Protein AF-A0A6C0D031-F1 (afdb_monomer_lite)

Structure (mmCIF, N/CA/C/O backbone):
data_AF-A0A6C0D031-F1
#
_entry.id   AF-A0A6C0D031-F1
#
loop_
_atom_site.group_PDB
_atom_site.id
_atom_site.type_symbol
_atom_site.label_atom_id
_atom_site.label_alt_id
_atom_site.label_comp_id
_atom_site.label_asym_id
_atom_site.label_entity_id
_atom_site.label_seq_id
_atom_site.pdbx_PDB_ins_code
_atom_site.Cartn_x
_atom_site.Cartn_y
_atom_site.Cartn_z
_atom_site.occupancy
_atom_site.B_iso_or_equiv
_atom_site.auth_seq_id
_atom_site.auth_comp_id
_atom_site.auth_asym_id
_atom_site.auth_atom_id
_atom_site.pdbx_PDB_model_num
ATOM 1 N N . MET A 1 1 ? -42.570 -17.212 30.381 1.00 40.91 1 MET A N 1
ATOM 2 C CA . MET A 1 1 ? -41.467 -17.961 31.021 1.00 40.91 1 MET A CA 1
ATOM 3 C C . MET A 1 1 ? -40.164 -17.331 30.561 1.00 40.91 1 MET A C 1
ATOM 5 O O . MET A 1 1 ? -39.902 -17.350 29.367 1.00 40.91 1 MET A O 1
ATOM 9 N N . SER A 1 2 ? -39.427 -16.657 31.448 1.00 45.75 2 SER A N 1
ATOM 10 C CA . SER A 1 2 ? -38.177 -15.977 31.087 1.00 45.75 2 SER A CA 1
ATOM 11 C C . SER A 1 2 ? -37.039 -16.994 30.995 1.00 45.75 2 SER A C 1
ATOM 13 O O . SER A 1 2 ? -36.609 -17.528 32.018 1.00 45.75 2 SER A O 1
ATOM 15 N N . ASN A 1 3 ? -36.547 -17.251 29.783 1.00 45.47 3 ASN A N 1
ATOM 16 C CA . ASN A 1 3 ? -35.281 -17.946 29.569 1.00 45.47 3 ASN A CA 1
ATOM 17 C C . ASN A 1 3 ? -34.140 -17.023 30.014 1.00 45.47 3 ASN A C 1
ATOM 19 O O . ASN A 1 3 ? -33.612 -16.251 29.218 1.00 45.47 3 ASN A O 1
ATOM 23 N N . ASN A 1 4 ? -33.780 -17.078 31.296 1.00 53.47 4 ASN A N 1
ATOM 24 C CA . ASN A 1 4 ? -32.525 -16.501 31.764 1.00 53.47 4 ASN A CA 1
ATOM 25 C C . ASN A 1 4 ? -31.406 -17.425 31.278 1.00 53.47 4 ASN A C 1
ATOM 27 O O . ASN A 1 4 ? -31.150 -18.464 31.883 1.00 53.47 4 ASN A O 1
ATOM 31 N N . ASN A 1 5 ? -30.799 -17.069 30.145 1.00 73.00 5 ASN A N 1
ATOM 32 C CA . ASN A 1 5 ? -29.628 -17.752 29.609 1.00 73.00 5 ASN A CA 1
ATOM 33 C C . ASN A 1 5 ? -28.512 -17.747 30.675 1.00 73.00 5 ASN A C 1
ATOM 35 O O . ASN A 1 5 ? -28.429 -16.817 31.482 1.00 73.00 5 ASN A O 1
ATOM 39 N N . LEU A 1 6 ? -27.657 -18.772 30.693 1.00 64.81 6 LEU A N 1
ATOM 40 C CA . LEU A 1 6 ? -26.550 -18.907 31.655 1.00 64.81 6 LEU A CA 1
ATOM 41 C C . LEU A 1 6 ? -25.680 -17.634 31.693 1.00 64.81 6 LEU A C 1
ATOM 43 O O . LEU A 1 6 ? -25.237 -17.184 32.746 1.00 64.81 6 LEU A O 1
ATOM 47 N N . GLU A 1 7 ? -25.532 -17.015 30.526 1.00 63.91 7 GLU A N 1
ATOM 48 C CA . GLU A 1 7 ? -24.899 -15.720 30.291 1.00 63.91 7 GLU A CA 1
ATOM 49 C C . GLU A 1 7 ? -25.546 -14.585 31.102 1.00 63.91 7 GLU A C 1
ATOM 51 O O . GLU A 1 7 ? -24.865 -13.836 31.795 1.00 63.91 7 GLU A O 1
ATOM 56 N N . THR A 1 8 ? -26.880 -14.499 31.093 1.00 70.44 8 THR A N 1
ATOM 57 C CA . THR A 1 8 ? -27.655 -13.489 31.826 1.00 70.44 8 THR A CA 1
ATOM 58 C C . THR A 1 8 ? -27.499 -13.649 33.338 1.00 70.44 8 THR A C 1
ATOM 60 O O . THR A 1 8 ? -27.394 -12.656 34.053 1.00 70.44 8 THR A O 1
ATOM 63 N N . LEU A 1 9 ? -27.448 -14.889 33.831 1.00 72.00 9 LEU A N 1
ATOM 64 C CA . LEU A 1 9 ? -27.176 -15.202 35.240 1.00 72.00 9 LEU A CA 1
ATOM 65 C C . LEU A 1 9 ? -25.744 -14.826 35.643 1.00 72.00 9 LEU A C 1
ATOM 67 O O . LEU A 1 9 ? -25.538 -14.261 36.716 1.00 72.00 9 LEU A O 1
ATOM 71 N N . CYS A 1 10 ? -24.775 -15.078 34.764 1.00 63.62 10 CYS A N 1
ATOM 72 C CA . CYS A 1 10 ? -23.373 -14.741 34.986 1.00 63.62 10 CYS A CA 1
ATOM 73 C C . CYS A 1 10 ? -23.167 -13.220 35.065 1.00 63.62 10 CYS A C 1
ATOM 75 O O . CYS A 1 10 ? -22.605 -12.723 36.041 1.00 63.62 10 CYS A O 1
ATOM 77 N N . TYR A 1 11 ? -23.721 -12.463 34.109 1.00 65.06 11 TYR A N 1
ATOM 78 C CA . TYR A 1 11 ? -23.676 -10.997 34.132 1.00 65.06 11 TYR A CA 1
ATOM 79 C C . TYR A 1 11 ? -24.348 -10.407 35.370 1.00 65.06 11 TYR A C 1
ATOM 81 O O . TYR A 1 11 ? -23.840 -9.448 35.9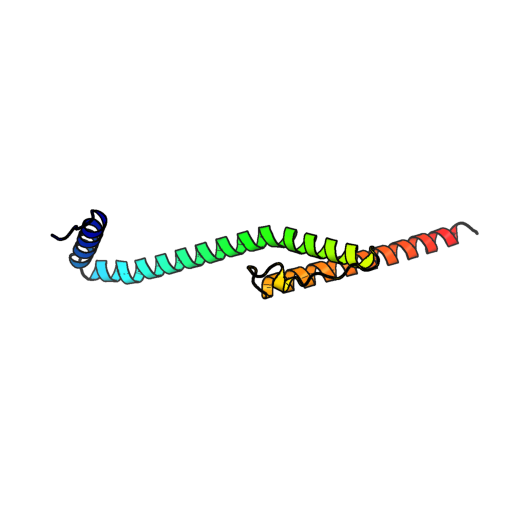50 1.00 65.06 11 TYR A O 1
ATOM 89 N N . LYS A 1 12 ? -25.469 -10.993 35.802 1.00 71.69 12 LYS A N 1
ATOM 90 C CA . LYS A 1 12 ? -26.197 -10.527 36.982 1.00 71.69 12 LYS A CA 1
ATOM 91 C C . LYS A 1 12 ? -25.399 -10.748 38.268 1.00 71.69 12 LYS A C 1
ATOM 93 O O . LYS A 1 12 ? -25.316 -9.830 39.075 1.00 71.69 12 LYS A O 1
ATOM 98 N N . ASN A 1 13 ? -24.756 -11.907 38.419 1.00 73.06 13 ASN A N 1
ATOM 99 C CA . ASN A 1 13 ? -23.891 -12.188 39.567 1.00 73.06 13 ASN A CA 1
ATOM 100 C C . ASN A 1 13 ? -22.661 -11.274 39.599 1.00 73.06 13 ASN A C 1
ATOM 102 O O . ASN A 1 13 ? -22.334 -10.745 40.654 1.00 73.06 13 ASN A O 1
ATOM 106 N N . ILE A 1 14 ? -22.015 -11.033 38.453 1.00 71.88 14 ILE A N 1
ATOM 107 C CA . ILE A 1 14 ? -20.851 -10.135 38.371 1.00 71.88 14 ILE A CA 1
ATOM 108 C C . ILE A 1 14 ? -21.243 -8.702 38.745 1.00 71.88 14 ILE A C 1
ATOM 110 O O . ILE A 1 14 ? -20.569 -8.074 39.558 1.00 71.88 14 ILE A O 1
ATOM 114 N N . ALA A 1 15 ? -22.348 -8.192 38.194 1.00 68.44 15 ALA A N 1
ATOM 115 C CA . ALA A 1 15 ? -22.844 -6.857 38.522 1.00 68.44 15 ALA A CA 1
ATOM 116 C C . ALA A 1 15 ? -23.172 -6.726 40.016 1.00 68.44 15 ALA A C 1
ATOM 118 O O . ALA A 1 15 ? -22.828 -5.721 40.633 1.00 68.44 15 ALA A O 1
ATOM 119 N N . GLN A 1 16 ? -23.774 -7.765 40.596 1.00 76.25 16 GLN A N 1
ATOM 120 C CA . GLN A 1 16 ? -24.144 -7.791 42.004 1.00 76.25 16 GLN A CA 1
ATOM 121 C C . GLN A 1 16 ? -22.914 -7.828 42.928 1.00 76.25 16 GLN A C 1
ATOM 123 O O . GLN A 1 16 ? -22.833 -7.052 43.878 1.00 76.25 16 GLN A O 1
ATOM 128 N N . SER A 1 17 ? -21.900 -8.631 42.590 1.00 70.56 17 SER A N 1
ATOM 129 C CA . SER A 1 17 ? -20.622 -8.657 43.312 1.00 70.56 17 SER A CA 1
ATOM 130 C C . SER A 1 17 ? -19.859 -7.334 43.223 1.00 70.56 17 SER A C 1
ATOM 132 O O . SER A 1 17 ? -19.220 -6.941 44.194 1.00 70.56 17 SER A O 1
ATOM 134 N N . ILE A 1 18 ? -19.947 -6.620 42.095 1.00 69.44 1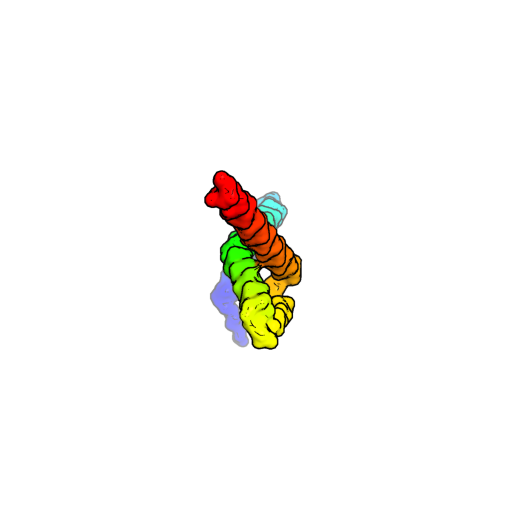8 ILE A N 1
ATOM 135 C CA . ILE A 1 18 ? -19.374 -5.274 41.972 1.00 69.44 18 ILE A CA 1
ATOM 136 C C . ILE A 1 18 ? -20.129 -4.305 42.881 1.00 69.44 18 ILE A C 1
ATOM 138 O O . ILE A 1 18 ? -19.480 -3.550 43.594 1.00 69.44 18 ILE A O 1
ATOM 142 N N . THR A 1 19 ? -21.469 -4.336 42.915 1.00 70.31 19 THR A N 1
ATOM 143 C CA . THR A 1 19 ? -22.278 -3.448 43.777 1.00 70.31 19 THR A CA 1
ATOM 144 C C . THR A 1 19 ? -22.092 -3.678 45.276 1.00 70.31 19 THR A C 1
ATOM 146 O O . THR A 1 19 ? -22.283 -2.751 46.054 1.00 70.31 19 THR A O 1
ATOM 149 N N . GLU A 1 20 ? -21.704 -4.889 45.674 1.00 78.44 20 GLU A N 1
ATOM 150 C CA . GLU A 1 20 ? -21.476 -5.274 47.073 1.00 78.44 20 GLU A CA 1
ATOM 151 C C . GLU A 1 20 ? -20.023 -5.038 47.539 1.00 78.44 20 GLU A C 1
ATOM 153 O O . GLU A 1 20 ? -19.713 -5.232 48.716 1.00 78.44 20 GLU A O 1
ATOM 158 N N . MET A 1 21 ? -19.118 -4.604 46.649 1.00 76.88 21 MET A N 1
ATOM 159 C CA . MET A 1 21 ? -17.750 -4.237 47.031 1.00 76.88 21 MET A CA 1
ATOM 160 C C . MET A 1 21 ? -17.711 -2.934 47.851 1.00 76.88 21 MET A C 1
ATOM 162 O O . MET A 1 21 ? -18.512 -2.031 47.612 1.00 76.88 21 MET A O 1
ATOM 166 N N . PRO A 1 22 ? -16.738 -2.788 48.775 1.00 78.19 22 PRO A N 1
ATOM 167 C CA . PRO A 1 22 ? -16.484 -1.523 49.464 1.00 78.19 22 PRO A CA 1
ATOM 168 C C . PRO A 1 22 ? -16.277 -0.370 48.468 1.00 78.19 22 PRO A C 1
ATOM 170 O O . PRO A 1 22 ? -15.531 -0.543 47.505 1.00 78.19 22 PRO A O 1
ATOM 173 N N . GLU A 1 23 ? -16.872 0.803 48.721 1.00 70.56 23 GLU A N 1
ATOM 174 C CA . GLU A 1 23 ? -16.869 1.966 47.802 1.00 70.56 23 GLU A CA 1
ATOM 175 C C . GLU A 1 23 ? -15.469 2.314 47.272 1.00 70.56 23 GLU A C 1
ATOM 177 O O . GLU A 1 23 ? -15.279 2.488 46.074 1.00 70.56 23 GLU A O 1
ATOM 182 N N . LEU A 1 24 ? -14.459 2.290 48.145 1.00 66.00 24 LEU A N 1
ATOM 183 C CA . LEU A 1 24 ? -13.054 2.553 47.805 1.00 66.00 24 LEU A CA 1
ATOM 184 C C . LEU A 1 24 ? -12.473 1.549 46.789 1.00 66.00 24 LEU A C 1
ATOM 186 O O . LEU A 1 24 ? -11.641 1.898 45.950 1.00 66.00 24 LEU A O 1
ATOM 190 N N . LEU A 1 25 ? -12.907 0.288 46.857 1.00 61.75 25 LEU A N 1
ATOM 191 C CA . LEU A 1 25 ? -12.516 -0.762 45.916 1.00 61.75 25 LEU A CA 1
ATOM 192 C C . LEU A 1 25 ? -13.326 -0.701 44.616 1.00 61.75 25 LEU A C 1
ATOM 194 O O . LEU A 1 25 ? -12.805 -1.037 43.558 1.00 61.75 25 LEU A O 1
ATOM 198 N N . GLN A 1 26 ? -14.574 -0.244 44.680 1.00 62.03 26 GLN A N 1
ATOM 199 C CA . GLN A 1 26 ? -15.392 0.055 43.507 1.00 62.03 26 GLN A CA 1
ATOM 200 C C . GLN A 1 26 ? -14.788 1.206 42.697 1.00 62.03 26 GLN A C 1
ATOM 202 O O . GLN A 1 26 ? -14.535 1.045 41.504 1.00 62.03 26 GLN A O 1
ATOM 207 N N . GLU A 1 27 ? -14.495 2.335 43.348 1.00 60.72 27 GLU A N 1
ATOM 208 C CA . GLU A 1 27 ? -13.856 3.499 42.726 1.00 60.72 27 GLU A CA 1
ATOM 209 C C . GLU A 1 27 ? -12.503 3.131 42.126 1.00 60.72 27 GLU A C 1
ATOM 211 O O . GLU A 1 27 ? -12.244 3.445 40.971 1.00 60.72 27 GLU A O 1
ATOM 216 N N . THR A 1 28 ? -11.651 2.392 42.842 1.00 63.34 28 THR A N 1
ATOM 217 C CA . THR A 1 28 ? -10.364 1.958 42.271 1.00 63.34 28 THR A CA 1
ATOM 218 C C . THR A 1 28 ? -10.530 0.990 41.098 1.00 63.34 28 THR A C 1
ATOM 220 O O . THR A 1 28 ? -9.768 1.081 40.134 1.00 63.34 28 THR A O 1
ATOM 223 N N . LEU A 1 29 ? -11.535 0.110 41.109 1.00 67.38 29 LEU A N 1
ATOM 224 C CA . LEU A 1 29 ? -11.823 -0.795 39.992 1.00 67.38 29 LEU A CA 1
ATOM 225 C C . LEU A 1 29 ? -12.345 -0.043 38.756 1.00 67.38 29 LEU A C 1
ATOM 227 O O . LEU A 1 29 ? -11.940 -0.353 37.634 1.00 67.38 29 LEU A O 1
ATOM 231 N N . PHE A 1 30 ? -13.185 0.975 38.946 1.00 67.69 30 PHE A N 1
ATOM 232 C CA . PHE A 1 30 ? -13.675 1.820 37.858 1.00 67.69 30 PHE A CA 1
ATOM 233 C C . PHE A 1 30 ? -12.603 2.789 37.352 1.00 67.69 30 PHE A C 1
ATOM 235 O O . PHE A 1 30 ? -12.336 2.812 36.153 1.00 67.69 30 PHE A O 1
ATOM 242 N N . ASP A 1 31 ? -11.931 3.524 38.231 1.00 66.44 31 ASP A N 1
ATOM 243 C CA . ASP A 1 31 ? -10.942 4.522 37.829 1.00 66.44 31 ASP A CA 1
ATOM 244 C C . ASP A 1 31 ? -9.666 3.869 37.312 1.00 66.44 31 ASP A C 1
ATOM 246 O O . ASP A 1 31 ? -9.247 4.134 36.191 1.00 66.44 31 ASP A O 1
ATOM 250 N N . HIS A 1 32 ? -9.044 2.962 38.063 1.00 63.47 32 HIS A N 1
ATOM 251 C CA . HIS A 1 32 ? -7.771 2.382 37.631 1.00 63.47 32 HIS A CA 1
ATOM 252 C C . HIS A 1 32 ? -7.983 1.231 36.650 1.00 63.47 32 HIS A C 1
ATOM 254 O O . HIS A 1 32 ? -7.239 1.117 35.674 1.00 63.47 32 HIS A O 1
ATOM 260 N N . GLY A 1 33 ? -9.013 0.408 36.859 1.00 66.12 33 GLY A N 1
ATOM 261 C CA . GLY A 1 33 ? -9.312 -0.727 35.989 1.00 66.12 33 GLY A CA 1
ATOM 262 C C . GLY A 1 33 ? -9.759 -0.295 34.596 1.00 66.12 33 GLY A C 1
ATOM 263 O O . GLY A 1 33 ? -9.152 -0.726 33.618 1.00 66.12 33 GLY A O 1
ATOM 264 N N . ILE A 1 34 ? -10.744 0.605 34.467 1.00 68.75 34 ILE A N 1
ATOM 265 C CA . ILE A 1 34 ? -11.213 1.040 33.137 1.00 68.75 34 ILE A CA 1
ATOM 266 C C . ILE A 1 34 ? -10.168 1.897 32.425 1.00 68.75 34 ILE A C 1
ATOM 268 O O . ILE A 1 34 ? -9.997 1.745 31.214 1.00 68.75 34 ILE A O 1
ATOM 272 N N . ILE A 1 35 ? -9.445 2.774 33.131 1.00 67.69 35 ILE A N 1
ATOM 273 C CA . ILE A 1 35 ? -8.384 3.577 32.504 1.00 67.69 35 ILE A CA 1
ATOM 274 C C . ILE A 1 35 ? -7.241 2.676 32.025 1.00 67.69 35 ILE A C 1
ATOM 276 O O . ILE A 1 35 ? -6.789 2.827 30.887 1.00 67.69 35 ILE A O 1
ATOM 280 N N . SER A 1 36 ? -6.806 1.712 32.843 1.00 67.38 36 SER A N 1
ATOM 281 C CA . SER A 1 36 ? -5.757 0.757 32.467 1.00 67.38 36 SER A CA 1
ATOM 282 C C . SER A 1 36 ? -6.192 -0.132 31.302 1.00 67.38 36 SER A C 1
ATOM 284 O O . SER A 1 36 ? -5.453 -0.268 30.329 1.00 67.38 36 SER A O 1
ATOM 286 N N . LEU A 1 37 ? -7.426 -0.646 31.326 1.00 67.62 37 LEU A N 1
ATOM 287 C CA . LEU A 1 37 ? -7.965 -1.478 30.250 1.00 67.62 37 LEU A CA 1
ATOM 288 C C . LEU A 1 37 ? -8.093 -0.692 28.940 1.00 67.62 37 LEU A C 1
ATOM 290 O O . LEU A 1 37 ? -7.651 -1.163 27.898 1.00 67.62 37 LEU A O 1
ATOM 294 N N . LYS A 1 38 ? -8.625 0.539 28.984 1.00 60.09 38 LYS A N 1
ATOM 295 C CA . LYS A 1 38 ? -8.689 1.427 27.810 1.00 60.09 38 LYS A CA 1
ATOM 296 C C . LYS A 1 38 ? -7.302 1.719 27.250 1.00 60.09 38 LYS A C 1
ATOM 298 O O . LYS A 1 38 ? -7.139 1.748 26.034 1.00 60.09 38 LYS A O 1
ATOM 303 N N . LYS A 1 39 ? -6.311 1.936 28.117 1.00 69.50 39 LYS A N 1
ATOM 304 C CA . LYS A 1 39 ? -4.928 2.194 27.706 1.00 69.50 39 LYS A CA 1
ATOM 305 C C . LYS A 1 39 ? -4.273 0.950 27.103 1.00 69.50 39 LYS A C 1
ATOM 307 O O . LYS A 1 39 ? -3.604 1.088 26.087 1.00 69.50 39 LYS A O 1
ATOM 312 N N . SER A 1 40 ? -4.500 -0.232 27.677 1.00 63.09 40 SER A N 1
ATOM 313 C CA . SER A 1 40 ? -4.009 -1.506 27.136 1.00 63.09 40 SER A CA 1
ATOM 314 C C . SER A 1 40 ? -4.633 -1.792 25.779 1.00 63.09 40 SER A C 1
ATOM 316 O O . SER A 1 40 ? -3.906 -1.933 24.812 1.00 63.09 40 SER A O 1
ATOM 318 N N . ILE A 1 41 ? -5.965 -1.741 25.671 1.00 62.09 41 ILE A N 1
ATOM 319 C CA . ILE A 1 41 ? -6.684 -1.956 24.407 1.00 62.09 41 ILE A CA 1
ATOM 320 C C . ILE A 1 41 ? -6.218 -0.957 23.346 1.00 62.09 41 ILE A C 1
ATOM 322 O O . ILE A 1 41 ? -5.980 -1.339 22.207 1.00 62.09 41 ILE A O 1
ATOM 326 N N . LYS A 1 42 ? -6.050 0.321 23.707 1.00 65.50 42 LYS A N 1
ATOM 327 C CA . LYS A 1 42 ? -5.541 1.336 22.781 1.00 65.50 42 LYS A CA 1
ATOM 328 C C . LYS A 1 42 ? -4.118 1.018 22.311 1.00 65.50 42 LYS A C 1
ATOM 330 O O . LYS A 1 42 ? -3.878 1.062 21.112 1.00 65.50 42 LYS A O 1
ATOM 335 N N . ASN A 1 43 ? -3.207 0.685 23.224 1.00 63.69 43 ASN A N 1
ATOM 336 C CA . ASN A 1 43 ? -1.832 0.324 22.876 1.00 63.69 43 ASN A CA 1
ATOM 337 C C . ASN A 1 43 ? -1.767 -0.962 22.044 1.00 63.69 43 ASN A C 1
ATOM 339 O O . ASN A 1 43 ? -0.984 -1.030 21.104 1.00 63.69 43 ASN A O 1
ATOM 343 N N . ASP A 1 44 ? -2.575 -1.967 22.373 1.00 59.12 44 ASP A N 1
ATOM 344 C CA . ASP A 1 44 ? -2.616 -3.242 21.661 1.00 59.12 44 ASP A CA 1
ATOM 345 C C . ASP A 1 44 ? -3.143 -3.037 20.240 1.00 59.12 44 ASP A C 1
ATOM 347 O O . ASP A 1 44 ? -2.502 -3.478 19.291 1.00 59.12 44 ASP A O 1
ATOM 351 N N . ILE A 1 45 ? -4.227 -2.268 20.074 1.00 60.88 45 ILE A N 1
ATOM 352 C CA . ILE A 1 45 ? -4.733 -1.871 18.754 1.00 60.88 45 ILE A CA 1
ATOM 353 C C . ILE A 1 45 ? -3.665 -1.083 17.995 1.00 60.88 45 ILE A C 1
ATOM 355 O O . ILE A 1 45 ? -3.376 -1.418 16.851 1.00 60.88 45 ILE A O 1
ATOM 359 N N . GLU A 1 46 ? -3.047 -0.064 18.596 1.00 63.16 46 GLU A N 1
ATOM 360 C CA . GLU A 1 46 ? -2.016 0.746 17.931 1.00 63.16 46 GLU A CA 1
ATOM 361 C C . GLU A 1 46 ? -0.821 -0.109 17.480 1.00 63.16 46 GLU A C 1
ATOM 363 O O . GLU A 1 46 ? -0.418 -0.021 16.321 1.00 63.16 46 GLU A O 1
ATOM 368 N N . ASN A 1 47 ? -0.307 -0.990 18.339 1.00 61.19 47 ASN A N 1
ATOM 369 C CA . ASN A 1 47 ? 0.814 -1.875 18.016 1.00 61.19 47 ASN A CA 1
ATOM 370 C C . ASN A 1 47 ? 0.453 -2.894 16.929 1.00 61.19 47 ASN A C 1
ATOM 372 O O . ASN A 1 47 ? 1.248 -3.141 16.021 1.00 61.19 47 ASN A O 1
ATOM 376 N N . GLN A 1 48 ? -0.748 -3.465 16.996 1.00 58.78 48 GLN A N 1
ATOM 377 C CA . GLN A 1 48 ? -1.231 -4.431 16.016 1.00 58.78 48 GLN A CA 1
ATOM 378 C C . GLN A 1 48 ? -1.433 -3.764 14.648 1.00 58.78 48 GLN A C 1
ATOM 380 O O . GLN A 1 48 ? -0.938 -4.267 13.643 1.00 58.78 48 GLN A O 1
ATOM 385 N N . THR A 1 49 ? -2.019 -2.562 14.624 1.00 62.50 49 THR A N 1
ATOM 386 C CA . THR A 1 49 ? -2.191 -1.774 13.393 1.00 62.50 49 THR A CA 1
ATOM 387 C C . THR A 1 49 ? -0.842 -1.379 12.787 1.00 62.50 49 THR A C 1
ATOM 389 O O . THR A 1 49 ? -0.671 -1.433 11.575 1.00 62.50 49 THR A O 1
ATOM 392 N N . VAL A 1 50 ? 0.141 -0.987 13.606 1.00 63.47 50 VAL A N 1
ATOM 393 C CA . VAL A 1 50 ? 1.484 -0.626 13.119 1.00 63.47 50 VAL A CA 1
ATOM 394 C C . VAL A 1 50 ? 2.181 -1.827 12.483 1.00 63.47 50 VAL A C 1
ATOM 396 O O . VAL A 1 50 ? 2.739 -1.679 11.398 1.00 63.47 50 VAL A O 1
ATOM 399 N N . ASN A 1 51 ? 2.115 -3.005 13.104 1.00 62.47 51 ASN A N 1
ATOM 400 C CA . ASN A 1 51 ? 2.722 -4.220 12.556 1.00 62.47 51 ASN A CA 1
ATOM 401 C C . ASN A 1 51 ? 2.050 -4.654 11.247 1.00 62.47 51 ASN A C 1
ATOM 403 O O . ASN A 1 51 ? 2.739 -4.928 10.269 1.00 62.47 51 ASN A O 1
ATOM 407 N N . GLU A 1 52 ? 0.718 -4.611 11.185 1.00 64.88 52 GLU A N 1
ATOM 408 C CA . GLU A 1 52 ? -0.028 -4.913 9.957 1.00 64.88 52 GLU A CA 1
ATOM 409 C C . GLU A 1 52 ? 0.323 -3.945 8.818 1.00 64.88 52 GLU A C 1
ATOM 411 O O . GLU A 1 52 ? 0.468 -4.359 7.668 1.00 64.88 52 GLU A O 1
ATOM 416 N N . ILE A 1 53 ? 0.526 -2.659 9.124 1.00 68.44 53 ILE A N 1
ATOM 417 C CA . ILE A 1 53 ? 1.001 -1.678 8.141 1.00 68.44 53 ILE A CA 1
ATOM 418 C C . ILE A 1 53 ? 2.426 -2.007 7.698 1.00 68.44 53 ILE A C 1
ATOM 420 O O . ILE A 1 53 ? 2.705 -1.959 6.502 1.00 68.44 53 I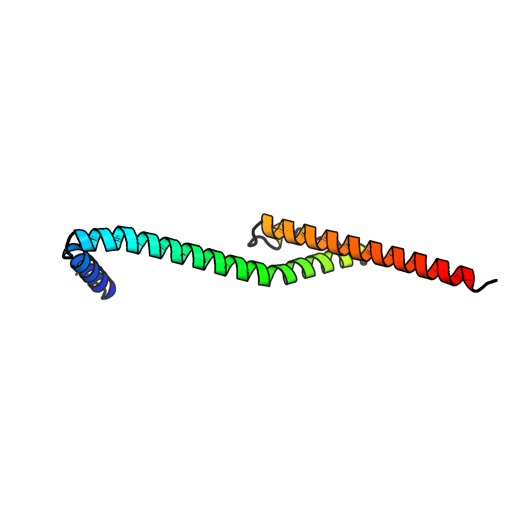LE A O 1
ATOM 424 N N . TYR A 1 54 ? 3.321 -2.338 8.629 1.00 70.50 54 TYR A N 1
ATOM 425 C CA . TYR A 1 54 ? 4.710 -2.682 8.323 1.00 70.50 54 TYR A CA 1
ATOM 426 C C . TYR A 1 54 ? 4.830 -3.899 7.407 1.00 70.50 54 TYR A C 1
ATOM 428 O O . TYR A 1 54 ? 5.658 -3.881 6.498 1.00 70.50 54 TYR A O 1
ATOM 436 N N . ASP A 1 55 ? 3.985 -4.907 7.600 1.00 77.00 55 ASP A N 1
AT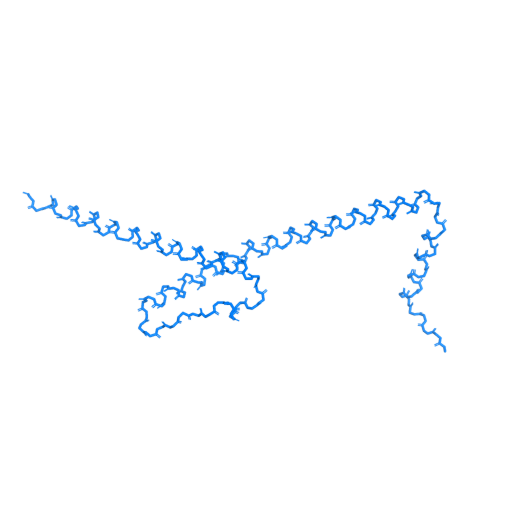OM 437 C CA . ASP A 1 55 ? 3.994 -6.119 6.782 1.00 77.00 55 ASP A CA 1
ATOM 438 C C . ASP A 1 55 ? 3.339 -5.897 5.412 1.00 77.00 55 ASP A C 1
ATOM 440 O O . ASP A 1 55 ? 3.787 -6.436 4.395 1.00 77.00 55 ASP A O 1
ATOM 444 N N . LEU A 1 56 ? 2.299 -5.062 5.351 1.00 78.94 56 LEU A N 1
ATOM 445 C CA . LEU A 1 56 ? 1.549 -4.815 4.121 1.00 78.94 56 LEU A CA 1
ATOM 446 C C . LEU A 1 56 ? 2.249 -3.817 3.186 1.00 78.94 56 LEU A C 1
ATOM 448 O O . LEU A 1 56 ? 2.116 -3.906 1.961 1.00 78.94 56 LEU A O 1
ATOM 452 N N . MET A 1 57 ? 3.023 -2.880 3.739 1.00 83.69 57 MET A N 1
ATOM 453 C CA . MET A 1 57 ? 3.621 -1.794 2.963 1.00 83.69 57 MET A CA 1
ATOM 454 C C . MET A 1 57 ? 4.638 -2.247 1.906 1.00 83.69 57 MET A C 1
ATOM 456 O O . MET A 1 57 ? 4.554 -1.754 0.780 1.00 83.69 57 MET A O 1
ATOM 460 N N . PRO A 1 58 ? 5.564 -3.188 2.182 1.00 87.88 58 PRO A N 1
ATOM 461 C CA . PRO A 1 58 ? 6.496 -3.688 1.174 1.00 87.88 58 PRO A CA 1
ATOM 462 C C . PRO A 1 58 ? 5.780 -4.313 -0.024 1.00 87.88 58 PRO A C 1
ATOM 464 O O . PRO A 1 58 ? 6.142 -4.039 -1.167 1.00 87.88 58 PRO A O 1
ATOM 467 N N . SER A 1 59 ? 4.729 -5.101 0.229 1.00 87.44 59 SER A N 1
ATOM 468 C CA . SER A 1 59 ? 3.928 -5.726 -0.828 1.00 87.44 59 SER A CA 1
ATOM 469 C C . SER A 1 59 ? 3.197 -4.677 -1.668 1.00 87.44 59 SER A C 1
ATOM 471 O O . SER A 1 59 ? 3.249 -4.715 -2.898 1.00 87.44 59 SER A O 1
ATOM 473 N N . LEU A 1 60 ? 2.580 -3.691 -1.009 1.00 89.31 60 LEU A N 1
ATOM 474 C CA . LEU A 1 60 ? 1.862 -2.607 -1.674 1.00 89.31 60 LEU A CA 1
ATOM 475 C C . LEU A 1 60 ? 2.793 -1.773 -2.567 1.00 89.31 60 LEU A C 1
ATOM 477 O O . LEU A 1 60 ? 2.471 -1.516 -3.726 1.00 89.31 60 LEU A O 1
ATOM 481 N N . VAL A 1 61 ? 3.963 -1.394 -2.047 1.00 91.81 61 VAL A N 1
ATOM 482 C CA . VAL A 1 61 ? 4.982 -0.645 -2.795 1.00 91.81 61 VAL A CA 1
ATOM 483 C C . VAL A 1 61 ? 5.479 -1.453 -3.992 1.00 91.81 61 VAL A C 1
ATOM 485 O O . VAL A 1 61 ? 5.561 -0.908 -5.090 1.00 91.81 61 VAL A O 1
ATOM 488 N N . PHE A 1 62 ? 5.766 -2.745 -3.817 1.00 91.69 62 PHE A N 1
ATOM 489 C CA . PHE A 1 62 ? 6.247 -3.602 -4.902 1.00 91.69 62 PHE A CA 1
ATOM 490 C C . PHE A 1 62 ? 5.230 -3.721 -6.045 1.00 91.69 62 PHE A C 1
ATOM 492 O O . PHE A 1 62 ? 5.588 -3.523 -7.204 1.00 91.69 62 PHE A O 1
ATOM 499 N N . ASN A 1 63 ? 3.953 -3.941 -5.722 1.00 91.19 63 ASN A N 1
ATOM 500 C CA . ASN A 1 63 ? 2.885 -4.022 -6.722 1.00 91.19 63 ASN A CA 1
ATOM 501 C C . ASN A 1 63 ? 2.735 -2.714 -7.517 1.00 91.19 63 ASN A C 1
ATOM 503 O O . ASN A 1 63 ? 2.458 -2.741 -8.716 1.00 91.19 63 ASN A O 1
ATOM 507 N N . ILE A 1 64 ? 2.905 -1.561 -6.859 1.00 93.56 64 ILE A N 1
ATOM 508 C CA . ILE A 1 64 ? 2.853 -0.252 -7.525 1.00 93.56 64 ILE A CA 1
ATOM 509 C C . ILE A 1 64 ? 4.086 -0.058 -8.418 1.00 93.56 64 ILE A C 1
ATOM 511 O O . ILE A 1 64 ? 3.946 0.391 -9.551 1.00 93.56 64 ILE A O 1
ATOM 515 N N . ILE A 1 65 ? 5.284 -0.431 -7.955 1.00 92.06 65 ILE A N 1
ATOM 516 C CA . ILE A 1 65 ? 6.517 -0.399 -8.764 1.00 92.06 65 ILE A CA 1
ATOM 517 C C . ILE A 1 65 ? 6.352 -1.235 -10.039 1.00 92.06 65 ILE A C 1
ATOM 519 O O . ILE A 1 65 ? 6.679 -0.762 -11.127 1.00 92.06 65 ILE A O 1
ATOM 523 N N . GLU A 1 66 ? 5.824 -2.453 -9.922 1.00 91.25 66 GLU A N 1
ATOM 524 C CA . GLU A 1 66 ? 5.586 -3.341 -11.063 1.00 91.25 66 GLU A CA 1
ATOM 525 C C . GLU A 1 66 ? 4.607 -2.726 -12.072 1.00 91.25 66 GLU A C 1
ATOM 527 O O . GLU A 1 66 ? 4.854 -2.757 -13.280 1.00 91.25 66 GLU A O 1
ATOM 532 N N . ASP A 1 67 ? 3.531 -2.103 -11.589 1.00 92.75 67 ASP A N 1
ATOM 533 C CA . ASP A 1 67 ? 2.554 -1.411 -12.432 1.00 92.75 67 ASP A CA 1
ATOM 534 C C . ASP A 1 67 ? 3.177 -0.203 -13.150 1.00 92.75 67 ASP A C 1
ATOM 536 O O . ASP A 1 67 ? 2.957 -0.014 -14.348 1.00 92.75 67 ASP A O 1
ATOM 540 N N . ILE A 1 68 ? 4.029 0.569 -12.460 1.00 89.06 68 ILE A N 1
ATOM 541 C CA . ILE A 1 68 ? 4.776 1.682 -13.063 1.00 89.06 68 ILE A CA 1
ATOM 542 C C . ILE A 1 68 ? 5.677 1.163 -14.187 1.00 89.06 68 ILE A C 1
ATOM 544 O O . ILE A 1 68 ? 5.576 1.646 -15.314 1.00 89.06 68 ILE A O 1
ATOM 548 N N . ILE A 1 69 ? 6.505 0.150 -13.921 1.00 88.19 69 ILE A N 1
ATOM 549 C CA . ILE A 1 69 ? 7.416 -0.426 -14.924 1.00 88.19 69 ILE A CA 1
ATOM 550 C C . ILE A 1 69 ? 6.631 -0.983 -16.113 1.00 88.19 69 ILE A C 1
ATOM 552 O O . ILE A 1 69 ? 7.000 -0.752 -17.266 1.00 88.19 69 ILE A O 1
ATOM 556 N N . THR A 1 70 ? 5.528 -1.683 -15.854 1.00 89.81 70 THR A N 1
ATOM 557 C CA . THR A 1 70 ? 4.662 -2.226 -16.907 1.00 89.81 70 THR A CA 1
ATOM 558 C C . THR A 1 70 ? 4.083 -1.105 -17.765 1.00 89.81 70 THR A C 1
ATOM 560 O O . THR A 1 70 ? 4.145 -1.186 -18.990 1.00 89.81 70 THR A O 1
ATOM 563 N N . SER A 1 71 ? 3.609 -0.016 -17.151 1.00 89.12 71 SER A N 1
ATOM 564 C CA . SER A 1 71 ? 3.093 1.151 -17.882 1.00 89.12 71 SER A CA 1
ATOM 565 C C . SER A 1 71 ? 4.146 1.840 -18.758 1.00 89.12 71 SER A C 1
ATOM 567 O O . SER A 1 71 ? 3.812 2.416 -19.789 1.00 89.12 71 SER A O 1
ATOM 569 N N . MET A 1 72 ? 5.423 1.748 -18.378 1.00 84.81 72 MET A N 1
ATOM 570 C CA . MET A 1 72 ? 6.541 2.315 -19.135 1.00 84.81 72 MET A CA 1
ATOM 571 C C . MET A 1 72 ? 7.044 1.401 -20.257 1.00 84.81 72 MET A C 1
ATOM 573 O O . MET A 1 72 ? 7.633 1.882 -21.223 1.00 84.81 72 MET A O 1
ATOM 577 N N . THR A 1 73 ? 6.869 0.086 -20.120 1.00 85.56 73 THR A N 1
ATOM 578 C CA . THR A 1 73 ? 7.468 -0.914 -21.020 1.00 85.56 73 THR A CA 1
ATOM 579 C C . THR A 1 73 ? 6.471 -1.528 -21.997 1.00 85.56 73 THR A C 1
ATOM 581 O O . THR A 1 73 ? 6.872 -1.987 -23.067 1.00 85.56 73 THR A O 1
ATOM 584 N N . VAL A 1 74 ? 5.178 -1.520 -21.668 1.00 88.75 74 VAL A N 1
ATOM 585 C CA . VAL A 1 74 ? 4.117 -2.124 -22.478 1.00 88.75 74 VAL A CA 1
ATOM 586 C C . VAL A 1 74 ? 3.285 -1.041 -23.159 1.00 88.75 74 VAL A C 1
ATOM 588 O O . VAL A 1 74 ? 2.634 -0.224 -22.511 1.00 88.75 74 VAL A O 1
ATOM 591 N N . ASN A 1 75 ? 3.252 -1.064 -24.493 1.00 83.88 75 ASN A N 1
ATOM 592 C CA . ASN A 1 75 ? 2.442 -0.129 -25.273 1.00 83.88 75 ASN A CA 1
ATOM 593 C C . ASN A 1 75 ? 0.949 -0.273 -24.948 1.00 83.88 75 ASN A C 1
ATOM 595 O O . ASN A 1 75 ? 0.375 -1.351 -25.087 1.00 83.88 75 ASN A O 1
ATOM 599 N N . GLY A 1 76 ? 0.317 0.842 -24.573 1.00 81.75 76 GLY A N 1
ATOM 600 C CA . GLY A 1 76 ? -1.116 0.905 -24.272 1.00 81.75 76 GLY A CA 1
ATOM 601 C C . GLY A 1 76 ? -1.498 0.466 -22.855 1.00 81.75 76 GLY A C 1
ATOM 602 O O . GLY A 1 76 ? -2.689 0.422 -22.550 1.00 81.75 76 GLY A O 1
ATOM 603 N N . ALA A 1 77 ? -0.531 0.163 -21.984 1.00 84.25 77 ALA A N 1
ATOM 604 C CA . ALA A 1 77 ? -0.811 -0.108 -20.579 1.00 84.25 77 ALA A CA 1
ATOM 605 C C . ALA A 1 77 ? -1.266 1.174 -19.857 1.00 84.25 77 ALA A C 1
ATOM 607 O O . ALA A 1 77 ? -0.592 2.203 -19.885 1.00 84.25 77 ALA A O 1
ATOM 608 N N . ILE A 1 78 ? -2.430 1.107 -19.208 1.00 85.12 78 ILE A N 1
ATOM 609 C CA . ILE A 1 78 ? -3.010 2.207 -18.431 1.00 85.12 78 ILE A CA 1
ATOM 610 C C . ILE A 1 78 ? -2.718 1.955 -16.951 1.00 85.12 78 ILE A C 1
ATOM 612 O O . ILE A 1 78 ? -2.922 0.843 -16.464 1.00 85.12 78 ILE A O 1
ATOM 616 N N . ARG A 1 79 ? -2.260 2.990 -16.235 1.00 84.38 79 ARG A N 1
ATOM 617 C CA . ARG A 1 79 ? -2.035 2.914 -14.783 1.00 84.38 79 ARG A CA 1
ATOM 618 C C . ARG A 1 79 ? -3.338 2.600 -14.055 1.00 84.38 79 ARG A C 1
ATOM 620 O O . ARG A 1 79 ? -4.386 3.168 -14.372 1.00 84.38 79 ARG A O 1
ATOM 627 N N . LYS A 1 80 ? -3.260 1.736 -13.047 1.00 88.88 80 LYS A N 1
ATOM 628 C CA . LYS A 1 80 ? -4.415 1.418 -12.201 1.00 88.88 80 LYS A CA 1
ATOM 629 C C . LYS A 1 80 ? -4.764 2.610 -11.313 1.00 88.88 80 LYS A C 1
ATOM 631 O O . LYS A 1 80 ? -3.886 3.319 -10.825 1.00 88.88 80 LYS A O 1
ATOM 636 N N . ASP A 1 81 ? -6.052 2.791 -11.047 1.00 90.31 81 ASP A N 1
ATOM 637 C CA . ASP A 1 81 ? -6.490 3.668 -9.967 1.00 90.31 81 ASP A CA 1
ATOM 638 C C . ASP A 1 81 ? -6.359 2.925 -8.631 1.00 90.31 81 ASP A C 1
ATOM 640 O O . ASP A 1 81 ? -7.196 2.111 -8.242 1.00 90.31 81 ASP A O 1
ATOM 644 N N . TYR A 1 82 ? -5.259 3.171 -7.923 1.00 89.56 82 TYR A N 1
ATOM 645 C CA . TYR A 1 82 ? -4.967 2.445 -6.691 1.00 89.56 82 TYR A CA 1
ATOM 646 C C . TYR A 1 82 ? -5.979 2.729 -5.575 1.00 89.56 82 TYR A C 1
ATOM 648 O O . TYR A 1 82 ? -6.167 1.873 -4.712 1.00 89.56 82 TYR A O 1
ATOM 656 N N . TYR A 1 83 ? -6.644 3.892 -5.579 1.00 89.00 83 TYR A N 1
ATOM 657 C CA . TYR A 1 83 ? -7.626 4.243 -4.547 1.00 89.00 83 TYR A CA 1
ATOM 658 C C . TYR A 1 83 ? -8.904 3.409 -4.663 1.00 89.00 83 TYR A C 1
ATOM 660 O O . TYR A 1 83 ? -9.549 3.141 -3.651 1.00 89.00 83 TYR A O 1
ATOM 668 N N . THR A 1 84 ? -9.246 2.958 -5.872 1.00 91.25 84 THR A N 1
ATOM 669 C CA . THR A 1 84 ? -10.367 2.037 -6.096 1.00 91.25 84 THR A CA 1
ATOM 670 C C . THR A 1 84 ? -9.962 0.577 -5.918 1.00 91.25 84 THR A C 1
ATOM 672 O O . THR A 1 84 ? -10.721 -0.189 -5.328 1.00 91.25 84 THR A O 1
ATOM 675 N N . VAL A 1 85 ? -8.756 0.187 -6.349 1.00 88.81 85 VAL A N 1
ATOM 676 C CA . VAL A 1 85 ? -8.246 -1.189 -6.173 1.00 88.81 85 VAL A CA 1
ATOM 677 C C . VAL A 1 85 ? -8.042 -1.536 -4.695 1.00 88.81 85 VAL A C 1
ATOM 679 O O . VAL A 1 85 ? -8.385 -2.635 -4.263 1.00 88.81 85 VAL A O 1
ATOM 682 N N . TYR A 1 86 ? -7.520 -0.597 -3.905 1.00 87.50 86 TYR A N 1
ATOM 683 C CA . TYR A 1 86 ? -7.227 -0.783 -2.484 1.00 87.50 86 TYR A CA 1
ATOM 684 C C . TYR A 1 86 ? -8.187 0.009 -1.586 1.00 87.50 86 TYR A C 1
ATOM 686 O O . TYR A 1 86 ? -7.759 0.705 -0.666 1.00 87.50 86 TYR A O 1
ATOM 694 N N . ALA A 1 87 ? -9.495 -0.121 -1.825 1.00 86.31 87 ALA A N 1
ATOM 695 C CA . ALA A 1 87 ? -10.535 0.636 -1.116 1.00 86.31 87 ALA A CA 1
ATOM 696 C C . ALA A 1 87 ? -10.540 0.439 0.417 1.00 86.31 87 ALA A C 1
ATOM 698 O O . ALA A 1 87 ? -10.979 1.318 1.155 1.00 86.31 87 ALA A O 1
ATOM 699 N N . ASN A 1 88 ? -10.034 -0.699 0.901 1.00 84.44 88 ASN A N 1
ATOM 700 C CA . ASN A 1 88 ? -9.981 -1.028 2.330 1.00 84.44 88 ASN A CA 1
ATOM 701 C C . ASN A 1 88 ? -8.747 -0.451 3.046 1.00 84.44 88 ASN A C 1
ATOM 703 O O . ASN A 1 88 ? -8.634 -0.570 4.264 1.00 84.44 88 ASN A O 1
ATOM 707 N N . ILE A 1 89 ? -7.805 0.150 2.312 1.00 82.88 89 ILE A N 1
ATOM 708 C CA . ILE A 1 89 ? -6.579 0.723 2.873 1.00 82.88 89 ILE A CA 1
ATOM 709 C C . ILE A 1 89 ? -6.779 2.221 3.098 1.00 82.88 89 ILE A C 1
ATOM 711 O O . ILE A 1 89 ? -7.351 2.929 2.271 1.00 82.88 89 ILE A O 1
ATOM 715 N N . SER A 1 90 ? -6.253 2.737 4.213 1.00 85.06 90 SER A N 1
ATOM 716 C CA . SER A 1 90 ? -6.267 4.176 4.481 1.00 85.06 90 SER A CA 1
ATOM 717 C C . SER A 1 90 ? -5.633 4.967 3.323 1.00 85.06 90 SER A C 1
ATOM 719 O O . SER A 1 90 ? -4.480 4.697 2.964 1.00 85.06 90 SER A O 1
ATOM 721 N N . PRO A 1 91 ? -6.296 6.020 2.801 1.00 85.19 91 PRO A N 1
ATOM 722 C CA . PRO A 1 91 ? -5.761 6.838 1.710 1.00 85.19 91 PRO A CA 1
ATOM 723 C C . PRO A 1 91 ? -4.382 7.443 1.999 1.00 85.19 91 PRO A C 1
ATOM 725 O O . PRO A 1 91 ? -3.610 7.703 1.077 1.00 85.19 91 PRO A O 1
ATOM 728 N N . ARG A 1 92 ? -4.047 7.669 3.279 1.00 84.12 92 ARG A N 1
ATOM 729 C CA . ARG A 1 92 ? -2.727 8.174 3.694 1.00 84.12 92 ARG A CA 1
ATOM 730 C C . ARG A 1 92 ? -1.626 7.132 3.518 1.00 84.12 92 ARG A C 1
ATOM 732 O O . ARG A 1 92 ? -0.551 7.476 3.036 1.00 84.12 92 ARG A O 1
ATOM 739 N N . ILE A 1 93 ? -1.903 5.884 3.890 1.00 85.88 93 ILE A N 1
ATOM 740 C CA . ILE A 1 93 ? -0.978 4.755 3.723 1.00 85.88 93 ILE A CA 1
ATOM 741 C C . ILE A 1 93 ? -0.771 4.522 2.232 1.00 85.88 93 ILE A C 1
ATOM 743 O O . ILE A 1 93 ? 0.359 4.514 1.756 1.00 85.88 93 ILE A O 1
ATOM 747 N N . LEU A 1 94 ? -1.863 4.465 1.473 1.00 88.75 94 LEU A N 1
ATOM 748 C CA . LEU A 1 94 ? -1.794 4.276 0.033 1.00 88.75 94 LEU A CA 1
ATOM 749 C C . LEU A 1 94 ? -0.996 5.389 -0.661 1.00 88.75 94 LEU A C 1
ATOM 751 O O . LEU A 1 94 ? -0.116 5.107 -1.468 1.00 88.75 94 LEU A O 1
ATOM 755 N N . ARG A 1 95 ? -1.220 6.656 -0.288 1.00 89.62 95 ARG A N 1
ATOM 756 C CA . ARG A 1 95 ? -0.427 7.787 -0.793 1.00 89.62 95 ARG A CA 1
ATOM 757 C C . ARG A 1 95 ? 1.059 7.654 -0.457 1.00 89.62 95 ARG A C 1
ATOM 759 O O . ARG A 1 95 ? 1.897 7.977 -1.292 1.00 89.62 95 ARG A O 1
ATOM 766 N N . CYS A 1 96 ? 1.387 7.201 0.752 1.00 88.75 96 CYS A N 1
ATOM 767 C CA . CYS A 1 96 ? 2.771 6.950 1.145 1.00 88.75 96 CYS A CA 1
ATOM 768 C C . CYS A 1 96 ? 3.405 5.879 0.247 1.00 88.75 96 CYS A C 1
ATOM 770 O O . CYS A 1 96 ? 4.461 6.125 -0.324 1.00 88.75 96 CYS A O 1
ATOM 772 N N . ALA A 1 97 ? 2.717 4.755 0.030 1.00 91.19 97 ALA A N 1
ATOM 773 C CA . ALA A 1 97 ? 3.204 3.680 -0.831 1.00 91.19 97 ALA A CA 1
ATOM 774 C C . ALA A 1 97 ? 3.420 4.128 -2.283 1.00 91.19 97 ALA A C 1
ATOM 776 O O . ALA A 1 97 ? 4.457 3.820 -2.866 1.00 91.19 97 ALA A O 1
ATOM 777 N N . ILE A 1 98 ? 2.480 4.901 -2.841 1.00 92.69 98 ILE A N 1
ATOM 778 C CA . ILE A 1 98 ? 2.601 5.482 -4.187 1.00 92.69 98 ILE A CA 1
ATOM 779 C C . ILE A 1 98 ? 3.845 6.370 -4.269 1.00 92.69 98 ILE A C 1
ATOM 781 O O . ILE A 1 98 ? 4.691 6.156 -5.132 1.00 92.69 98 ILE A O 1
ATOM 785 N N . ASN A 1 99 ? 4.000 7.313 -3.336 1.00 93.94 99 ASN A N 1
ATOM 786 C CA . ASN A 1 99 ? 5.156 8.209 -3.316 1.00 93.94 99 ASN A CA 1
ATOM 787 C C . ASN A 1 99 ? 6.476 7.431 -3.197 1.00 93.94 99 ASN A C 1
ATOM 789 O O . ASN A 1 99 ? 7.446 7.744 -3.884 1.00 93.94 99 ASN A O 1
ATOM 793 N N . THR A 1 100 ? 6.527 6.417 -2.329 1.00 92.31 100 THR A N 1
ATOM 794 C CA . THR A 1 100 ? 7.711 5.566 -2.163 1.00 92.31 100 THR A CA 1
ATOM 795 C C . THR A 1 100 ? 8.040 4.809 -3.448 1.00 92.31 100 THR A C 1
ATOM 797 O O . THR A 1 100 ? 9.208 4.763 -3.840 1.00 92.31 100 THR A O 1
ATOM 800 N N . ALA A 1 101 ? 7.040 4.245 -4.127 1.00 93.12 101 ALA A N 1
ATOM 801 C CA . ALA A 1 101 ? 7.225 3.554 -5.398 1.00 93.12 101 ALA A CA 1
ATOM 802 C C . ALA A 1 101 ? 7.754 4.497 -6.492 1.00 93.12 101 ALA A C 1
ATOM 804 O O . ALA A 1 101 ? 8.746 4.181 -7.148 1.00 93.12 101 ALA A O 1
ATOM 805 N N . GLU A 1 102 ? 7.151 5.678 -6.642 1.00 91.69 102 GLU A N 1
ATOM 806 C CA . GLU A 1 102 ? 7.560 6.677 -7.637 1.00 91.69 102 GLU A CA 1
ATOM 807 C C . GLU A 1 102 ? 8.994 7.175 -7.397 1.00 91.69 102 GLU A C 1
ATOM 809 O O . GLU A 1 102 ? 9.801 7.197 -8.328 1.00 91.69 102 GLU A O 1
ATOM 814 N N . LEU A 1 103 ? 9.355 7.486 -6.147 1.00 92.31 103 LEU A N 1
ATOM 815 C CA . LEU A 1 103 ? 10.729 7.856 -5.780 1.00 92.31 103 LEU A CA 1
ATOM 816 C C . LEU A 1 103 ? 11.726 6.723 -6.060 1.00 92.31 103 LEU A C 1
ATOM 818 O O . LEU A 1 103 ? 12.830 6.971 -6.544 1.00 92.31 103 LEU A O 1
ATOM 822 N N . THR A 1 104 ? 11.341 5.475 -5.787 1.00 90.31 104 THR A N 1
ATOM 823 C CA . THR A 1 104 ? 12.199 4.308 -6.041 1.00 90.31 104 THR A CA 1
ATOM 824 C C . THR A 1 104 ? 12.504 4.165 -7.531 1.00 90.31 104 THR A C 1
ATOM 826 O O . THR A 1 104 ? 13.662 3.964 -7.902 1.00 90.31 104 THR A O 1
ATOM 829 N N . ILE A 1 105 ? 11.494 4.326 -8.389 1.00 89.31 105 ILE A N 1
ATOM 830 C CA . ILE A 1 105 ? 11.665 4.303 -9.847 1.00 89.31 105 ILE A CA 1
ATOM 831 C C . ILE A 1 105 ? 12.571 5.444 -10.310 1.00 89.31 105 ILE A C 1
ATOM 833 O O . ILE A 1 105 ? 13.530 5.185 -11.032 1.00 89.31 105 ILE A O 1
ATOM 837 N N . GLN A 1 106 ? 12.351 6.672 -9.833 1.00 88.25 106 GLN A N 1
ATOM 838 C CA . GLN A 1 106 ? 13.209 7.813 -10.178 1.00 88.25 106 GLN A CA 1
ATOM 839 C C . GLN A 1 106 ? 14.681 7.559 -9.819 1.00 88.25 106 GLN A C 1
ATOM 841 O O . GLN A 1 106 ? 15.580 7.846 -10.611 1.00 88.25 106 GLN A O 1
ATOM 846 N N . CYS A 1 107 ? 14.952 6.973 -8.648 1.00 85.38 107 CYS A N 1
ATOM 847 C CA . CYS A 1 107 ? 16.311 6.598 -8.262 1.00 85.38 107 CYS A CA 1
ATOM 848 C C . CYS A 1 107 ? 16.912 5.520 -9.178 1.00 85.38 107 CYS A C 1
ATOM 850 O O . CYS A 1 107 ? 18.107 5.572 -9.482 1.00 85.38 107 CYS A O 1
ATOM 852 N N . LEU A 1 108 ? 16.113 4.539 -9.609 1.00 83.19 108 LEU A N 1
ATOM 853 C CA . LEU A 1 108 ? 16.555 3.488 -10.528 1.00 83.19 108 LEU A CA 1
ATOM 854 C C . LEU A 1 108 ? 16.864 4.043 -11.921 1.00 83.19 108 LEU A C 1
ATOM 856 O O . LEU A 1 108 ? 17.917 3.724 -12.477 1.00 83.19 108 LEU A O 1
ATOM 860 N N . GLU A 1 109 ? 16.003 4.906 -12.455 1.00 79.12 109 GLU A N 1
ATOM 861 C CA . GLU A 1 109 ? 16.231 5.597 -13.726 1.00 79.12 109 GLU A CA 1
ATOM 862 C C . GLU A 1 109 ? 17.499 6.444 -13.676 1.00 79.12 109 GLU A C 1
ATOM 864 O O . GLU A 1 109 ? 18.355 6.338 -14.555 1.00 79.12 109 GLU A O 1
ATOM 869 N N . HIS A 1 110 ? 17.665 7.235 -12.613 1.00 78.44 110 HIS A N 1
ATOM 870 C CA . HIS A 1 110 ? 18.843 8.073 -12.431 1.00 78.44 110 HIS A CA 1
ATOM 871 C C . HIS A 1 110 ? 20.130 7.240 -12.432 1.00 78.44 110 HIS A C 1
ATOM 873 O O . HIS A 1 110 ? 21.042 7.511 -13.213 1.00 78.44 110 HIS A O 1
ATOM 879 N N . ARG A 1 111 ? 20.172 6.156 -11.645 1.00 76.19 111 ARG A N 1
ATOM 880 C CA . ARG A 1 111 ? 21.320 5.234 -11.617 1.00 76.19 111 ARG A CA 1
ATOM 881 C C . ARG A 1 111 ? 21.580 4.575 -12.967 1.00 76.19 111 ARG A C 1
ATOM 883 O O . ARG A 1 111 ? 22.735 4.375 -13.340 1.00 76.19 111 ARG A O 1
ATOM 890 N N . TYR A 1 112 ? 20.533 4.199 -13.698 1.00 73.25 112 TYR A N 1
ATOM 891 C CA . TYR A 1 112 ? 20.682 3.618 -15.031 1.00 73.25 112 TYR A CA 1
ATOM 892 C C . TYR A 1 112 ? 21.335 4.614 -15.998 1.00 73.25 112 TYR A C 1
ATOM 894 O O . TYR A 1 112 ? 22.295 4.268 -16.693 1.00 73.25 112 TYR A O 1
ATOM 902 N N . ILE A 1 113 ? 20.863 5.862 -15.988 1.00 69.5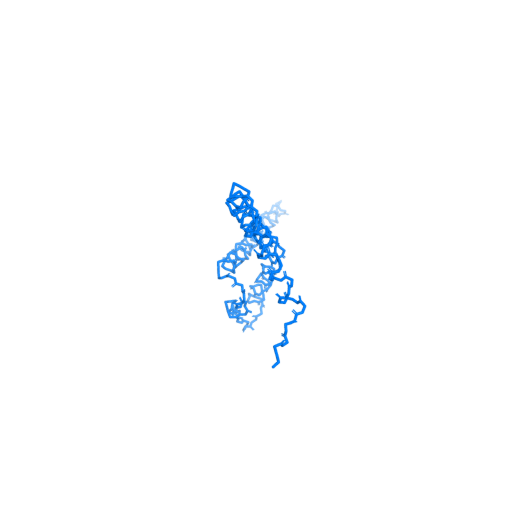6 113 ILE A N 1
ATOM 903 C CA . ILE A 1 113 ? 21.396 6.957 -16.800 1.00 69.56 113 ILE A CA 1
ATOM 904 C C . ILE A 1 113 ? 22.864 7.229 -16.444 1.00 69.56 113 ILE A C 1
ATOM 906 O O . ILE A 1 113 ? 23.720 7.233 -17.332 1.00 69.56 113 ILE A O 1
ATOM 910 N N . GLU A 1 114 ? 23.187 7.392 -15.159 1.00 71.62 114 GLU A N 1
ATOM 911 C CA . GLU A 1 114 ? 24.561 7.607 -14.685 1.00 71.62 114 GLU A CA 1
ATOM 912 C C . GLU A 1 114 ? 25.506 6.485 -15.139 1.00 71.62 114 GLU A C 1
ATOM 914 O O . GLU A 1 114 ? 26.572 6.747 -15.705 1.00 71.62 114 GLU A O 1
ATOM 919 N N . ASN A 1 115 ? 25.093 5.226 -14.977 1.00 70.12 115 ASN A N 1
ATOM 920 C CA . ASN A 1 115 ? 25.878 4.067 -15.398 1.00 70.12 115 ASN A CA 1
ATOM 921 C C . ASN A 1 115 ? 26.092 4.021 -16.918 1.00 70.12 115 ASN A C 1
ATOM 923 O O . ASN A 1 115 ? 27.183 3.669 -17.382 1.00 70.12 115 ASN A O 1
ATOM 927 N N . ALA A 1 116 ? 25.086 4.402 -17.709 1.00 67.56 116 ALA A N 1
ATOM 928 C CA . ALA A 1 116 ? 25.217 4.502 -19.160 1.00 67.56 116 ALA A CA 1
ATOM 929 C C . ALA A 1 116 ? 26.241 5.580 -19.566 1.00 67.56 116 ALA A C 1
ATOM 931 O O . ALA A 1 116 ? 27.079 5.344 -20.445 1.00 67.56 116 ALA A O 1
ATOM 932 N N . PHE A 1 117 ? 26.241 6.732 -18.888 1.00 67.62 117 PHE A N 1
ATOM 933 C CA . PHE A 1 117 ? 27.215 7.801 -19.121 1.00 67.62 117 PHE A CA 1
ATOM 934 C C . PHE A 1 117 ? 28.641 7.411 -18.708 1.00 67.62 117 PHE A C 1
ATOM 936 O O . PHE A 1 117 ? 29.576 7.640 -19.481 1.00 67.62 117 PHE A O 1
ATOM 943 N N . ILE A 1 118 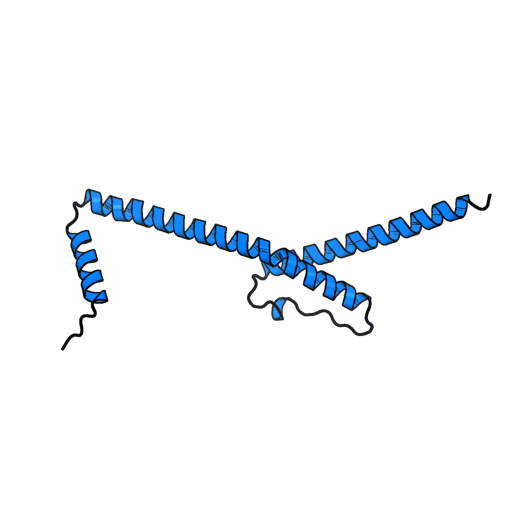? 28.827 6.767 -17.551 1.00 70.31 118 ILE A N 1
ATOM 944 C CA . ILE A 1 118 ? 30.141 6.277 -17.093 1.00 70.31 118 ILE A CA 1
ATOM 945 C C . ILE A 1 118 ? 30.714 5.259 -18.088 1.00 70.31 118 ILE A C 1
ATOM 947 O O . ILE A 1 118 ? 31.873 5.364 -18.501 1.00 70.31 118 ILE A O 1
ATOM 951 N N . LYS A 1 119 ? 29.891 4.307 -18.545 1.00 62.44 119 LYS A N 1
ATOM 952 C CA . LYS A 1 119 ? 30.300 3.290 -19.526 1.00 62.44 119 LYS A CA 1
ATOM 953 C C . LYS A 1 119 ? 30.723 3.911 -20.862 1.00 62.44 119 LYS A C 1
ATOM 955 O O . LYS A 1 119 ? 31.699 3.462 -21.464 1.00 62.44 119 LYS A O 1
ATOM 960 N N . ASN A 1 120 ? 30.042 4.968 -21.306 1.00 59.75 120 ASN A N 1
ATOM 961 C CA . ASN A 1 120 ? 30.407 5.708 -22.517 1.00 59.75 120 ASN A CA 1
ATOM 962 C C . ASN A 1 120 ? 31.674 6.557 -22.352 1.00 59.75 120 ASN A C 1
ATOM 964 O O . ASN A 1 120 ? 32.474 6.638 -23.286 1.00 59.75 120 ASN A O 1
ATOM 968 N N . LYS A 1 121 ? 31.895 7.157 -21.177 1.00 58.62 121 LYS A N 1
ATOM 969 C CA . LYS A 1 121 ? 33.119 7.918 -20.880 1.00 58.62 121 LYS A CA 1
ATOM 970 C C . LYS A 1 121 ? 34.352 7.013 -20.888 1.00 58.62 121 LYS A C 1
ATOM 972 O O . LYS A 1 121 ? 35.359 7.369 -21.489 1.00 58.62 121 LYS A O 1
ATOM 977 N N . ASN A 1 122 ? 34.238 5.811 -20.322 1.00 56.66 122 ASN A N 1
ATOM 978 C CA . ASN A 1 122 ? 35.327 4.836 -20.331 1.00 56.66 122 ASN A CA 1
ATOM 979 C C . ASN A 1 122 ? 35.600 4.283 -21.735 1.00 56.66 122 ASN A C 1
ATOM 981 O O . ASN A 1 122 ? 36.759 4.170 -22.109 1.00 56.66 122 ASN A O 1
ATOM 985 N N . LYS A 1 123 ? 34.574 4.026 -22.561 1.00 55.19 123 LYS A N 1
ATOM 986 C CA . LYS A 1 123 ? 34.773 3.595 -23.961 1.00 55.19 123 LYS A CA 1
ATOM 987 C C . LYS A 1 123 ? 35.529 4.609 -24.829 1.00 55.19 123 LYS A C 1
ATOM 989 O O . LYS A 1 123 ? 36.270 4.189 -25.710 1.00 55.19 123 LYS A O 1
ATOM 994 N N . LYS A 1 124 ? 35.379 5.917 -24.591 1.00 51.31 124 LYS A N 1
ATOM 995 C CA . LYS A 1 124 ? 36.115 6.955 -25.341 1.00 51.31 124 LYS A CA 1
ATOM 996 C C . LYS A 1 124 ? 37.615 7.009 -25.015 1.00 51.31 124 LYS A C 1
ATOM 998 O O . LYS A 1 124 ? 38.369 7.514 -25.834 1.00 51.31 124 LYS A O 1
ATOM 1003 N N . ASN A 1 125 ? 38.050 6.455 -23.883 1.00 49.06 125 ASN A N 1
ATOM 1004 C CA . ASN A 1 125 ? 39.460 6.442 -23.476 1.00 49.06 125 ASN A CA 1
ATOM 1005 C C . ASN A 1 125 ? 40.264 5.242 -24.015 1.00 49.06 125 ASN A C 1
ATOM 1007 O O . ASN A 1 125 ? 41.468 5.199 -23.806 1.00 49.06 125 ASN A O 1
ATOM 1011 N N . TYR A 1 126 ? 39.630 4.281 -24.699 1.00 46.38 126 TYR A N 1
ATOM 1012 C CA . TYR A 1 126 ? 40.308 3.112 -25.294 1.00 46.38 126 TYR A CA 1
ATOM 1013 C C . TYR A 1 126 ? 40.621 3.273 -26.795 1.00 46.38 126 TYR A C 1
ATOM 1015 O O . TYR A 1 126 ? 41.059 2.318 -27.430 1.00 46.38 126 TYR A O 1
ATOM 1023 N N . TYR A 1 127 ? 40.377 4.455 -27.369 1.00 47.66 127 TYR A N 1
ATOM 1024 C CA . TYR A 1 127 ? 40.675 4.786 -28.772 1.00 47.66 127 TYR A CA 1
ATOM 1025 C C . TYR A 1 127 ? 41.734 5.899 -28.910 1.00 47.66 127 TYR A C 1
ATOM 1027 O O . TYR A 1 127 ? 41.698 6.672 -29.866 1.00 47.66 127 TYR A O 1
ATOM 1035 N N . LEU A 1 128 ? 42.662 5.986 -27.954 1.00 41.59 128 LEU A N 1
ATOM 1036 C CA . LEU A 1 128 ? 43.911 6.752 -28.056 1.00 41.59 128 LEU A CA 1
ATOM 1037 C C . LEU A 1 128 ? 45.085 5.775 -28.010 1.00 41.59 128 LEU A C 1
ATOM 1039 O O . LEU A 1 128 ? 46.078 6.045 -28.716 1.00 41.59 128 LEU A O 1
#

pLDDT: mean 74.5, std 13.47, range [40.91, 93.94]

Sequence (128 aa):
MSNNNLETLCYKNIAQSITEMPELLQETLFDHGIISLKKSIKNDIENQTVNEIYDLMPSLVFNIIEDIITSMTVNGAIRKDYYTVYANISPRILRCAINTAELTIQCLEHRYIENAFIKNKNKKNYYL

Organism: NCBI:txid1070528

Radius of gyration: 29.71 Å; chains: 1; bounding box: 85×27×78 Å

Foldseek 3Di:
DDPCDPVNVVVVVVVVVLVPDDPVVNCCCVVVVVVVVVVVVVVVVVVVVVVVLVVVLVVLLVVQLVLVVCVVPPPPRDRDPVCVVPVVDDPVSNVVSNVSNVVVVVVVVVVVVVVVVVVVVVVVVVPD

Secondary structure (DSSP, 8-state):
-----HHHHHHHHHHHHHHTS-HHHHHHIIIIIHHHHHHHHHHHHHHHHHHHHHHHHHHHHHHHHHHHHHHHHSTTPPPP-HHHHTTTS-HHHHHHHHHHHHHHHHHHHHHHHHHHHHHHHHHHTT--